Protein AF-A0A8S2FPG6-F1 (afdb_monomer_lite)

pLDDT: mean 74.56, std 12.19, range [48.88, 89.0]

Structure (mmCIF, N/CA/C/O backbone):
data_AF-A0A8S2FPG6-F1
#
_entry.id   AF-A0A8S2FPG6-F1
#
loop_
_atom_site.group_PDB
_atom_site.id
_atom_site.type_symbol
_atom_site.label_atom_id
_atom_site.label_alt_id
_atom_site.label_comp_id
_atom_site.label_asym_id
_atom_site.label_entity_id
_atom_site.label_seq_id
_atom_site.pdbx_PDB_ins_code
_atom_site.Cartn_x
_atom_site.Cartn_y
_atom_site.Cartn_z
_atom_site.occupancy
_atom_site.B_iso_or_equiv
_atom_site.auth_seq_id
_atom_site.auth_comp_id
_atom_site.auth_asym_id
_atom_site.auth_atom_id
_atom_site.pdbx_PDB_model_num
ATOM 1 N N . PRO A 1 1 ? 13.486 3.387 -15.744 1.00 66.50 1 PRO A N 1
ATOM 2 C CA . PRO A 1 1 ? 13.343 3.698 -14.295 1.00 66.50 1 PRO A CA 1
ATOM 3 C C . PRO A 1 1 ? 11.871 3.983 -13.951 1.00 66.50 1 PRO A C 1
ATOM 5 O O . PRO A 1 1 ? 11.134 4.399 -14.845 1.00 66.50 1 PRO A O 1
ATOM 8 N N . ILE A 1 2 ? 11.446 3.767 -12.696 1.00 65.06 2 ILE A N 1
ATOM 9 C CA . ILE A 1 2 ? 10.063 4.038 -12.256 1.00 65.06 2 ILE A CA 1
ATOM 10 C C . ILE A 1 2 ? 9.799 5.540 -12.341 1.00 65.06 2 ILE A C 1
ATOM 12 O O . ILE A 1 2 ? 10.452 6.337 -11.656 1.00 65.06 2 ILE A O 1
ATOM 16 N N . LYS A 1 3 ? 8.834 5.936 -13.166 1.00 70.44 3 LYS A N 1
ATOM 17 C CA . LYS A 1 3 ? 8.461 7.341 -13.342 1.00 70.44 3 LYS A CA 1
ATOM 18 C C . LYS A 1 3 ? 7.499 7.754 -12.244 1.00 70.44 3 LYS A C 1
ATOM 20 O O . LYS A 1 3 ? 7.853 8.603 -11.428 1.00 70.44 3 LYS A O 1
ATOM 25 N N . ASN A 1 4 ? 6.373 7.054 -12.143 1.00 73.19 4 ASN A N 1
ATOM 26 C CA . ASN A 1 4 ? 5.301 7.385 -11.215 1.00 73.19 4 ASN A CA 1
ATOM 27 C C . ASN A 1 4 ? 4.803 6.146 -10.467 1.00 73.19 4 ASN A C 1
ATOM 29 O O . ASN A 1 4 ? 4.842 5.041 -11.008 1.00 73.19 4 ASN A O 1
ATOM 33 N N . ILE A 1 5 ? 4.324 6.363 -9.244 1.00 75.19 5 ILE A N 1
ATOM 34 C CA . ILE A 1 5 ? 3.632 5.377 -8.414 1.00 75.19 5 ILE A CA 1
ATOM 35 C C . ILE A 1 5 ? 2.357 6.018 -7.869 1.00 75.19 5 ILE A C 1
ATOM 37 O O . ILE A 1 5 ? 2.358 7.200 -7.524 1.00 75.19 5 ILE A O 1
ATOM 41 N N . TYR A 1 6 ? 1.277 5.251 -7.826 1.00 78.88 6 TYR A N 1
ATOM 42 C CA . TYR A 1 6 ? -0.041 5.714 -7.420 1.00 78.88 6 TYR A CA 1
ATOM 43 C C . TYR A 1 6 ? -0.663 4.723 -6.455 1.00 78.88 6 TYR A C 1
ATOM 45 O O . TYR A 1 6 ? -0.644 3.519 -6.705 1.00 78.88 6 TYR A O 1
ATOM 53 N N . LEU A 1 7 ? -1.248 5.264 -5.390 1.00 76.50 7 LEU A N 1
ATOM 54 C CA . LEU A 1 7 ? -2.058 4.543 -4.422 1.00 76.50 7 LEU A CA 1
ATOM 55 C C . LEU A 1 7 ? -3.392 5.269 -4.293 1.00 76.50 7 LEU A C 1
ATOM 57 O O . LEU A 1 7 ? -3.431 6.428 -3.877 1.00 76.50 7 LEU A O 1
ATOM 61 N N . ALA A 1 8 ? -4.471 4.595 -4.672 1.00 70.75 8 ALA A N 1
ATOM 62 C CA . ALA A 1 8 ? -5.815 5.153 -4.665 1.00 70.75 8 ALA A CA 1
ATOM 63 C C . ALA A 1 8 ? -6.784 4.230 -3.921 1.00 70.75 8 ALA A C 1
ATOM 65 O O . ALA A 1 8 ? -6.674 3.006 -4.006 1.00 70.75 8 ALA A O 1
ATOM 66 N N . ASN A 1 9 ? -7.747 4.832 -3.220 1.00 68.81 9 ASN A N 1
ATOM 67 C CA . ASN A 1 9 ? -8.931 4.128 -2.739 1.00 68.81 9 ASN A CA 1
ATOM 68 C C . ASN A 1 9 ? -10.021 4.212 -3.808 1.00 68.81 9 ASN A C 1
ATOM 70 O O . ASN A 1 9 ? -10.307 5.291 -4.327 1.00 68.81 9 ASN A O 1
ATOM 74 N N . LEU A 1 10 ? -10.637 3.077 -4.108 1.00 57.78 10 LEU A N 1
ATOM 75 C CA . LEU A 1 10 ? -11.691 2.969 -5.105 1.00 57.78 10 LEU A CA 1
ATOM 76 C C . LEU A 1 10 ? -13.082 3.380 -4.663 1.00 57.78 10 LEU A C 1
ATOM 78 O O . LEU A 1 10 ? -13.948 3.603 -5.505 1.00 57.78 10 LEU A O 1
ATOM 82 N N . ASN A 1 11 ? -13.301 3.473 -3.358 1.00 60.53 11 ASN A N 1
ATOM 83 C CA . ASN A 1 11 ? -14.556 3.915 -2.782 1.00 60.53 11 ASN A CA 1
ATOM 84 C C . ASN A 1 11 ? -14.354 5.284 -2.117 1.00 60.53 11 ASN A C 1
ATOM 86 O O . ASN A 1 11 ? -14.365 5.369 -0.887 1.00 60.53 11 ASN A O 1
ATOM 90 N N . PRO A 1 12 ? -14.222 6.382 -2.889 1.00 52.53 12 PRO A N 1
ATOM 91 C CA . PRO A 1 12 ? -14.100 7.734 -2.335 1.00 52.53 12 PRO A CA 1
ATOM 92 C C . PRO A 1 12 ? -15.353 8.178 -1.561 1.00 52.53 12 PRO A C 1
ATOM 94 O O . PRO A 1 12 ? -15.307 9.137 -0.803 1.00 52.53 12 PRO A O 1
ATOM 97 N N . LEU A 1 13 ? -16.480 7.471 -1.716 1.00 50.91 13 LEU A N 1
ATOM 98 C CA . LEU A 1 13 ? -17.686 7.676 -0.905 1.00 50.91 13 LEU A CA 1
ATOM 99 C C . LEU A 1 13 ? -17.574 7.092 0.512 1.00 50.91 13 LEU A C 1
ATOM 101 O O . LEU A 1 13 ? -18.385 7.436 1.367 1.00 50.91 13 LEU A O 1
ATOM 105 N N . ARG A 1 14 ? -16.615 6.189 0.746 1.00 55.59 14 ARG A N 1
ATOM 106 C CA . ARG A 1 14 ? -16.415 5.481 2.023 1.00 55.59 14 ARG A CA 1
ATOM 107 C C . ARG A 1 14 ? -15.128 5.864 2.730 1.00 55.59 14 ARG A C 1
ATOM 109 O O . ARG A 1 14 ? -14.977 5.569 3.906 1.00 55.59 14 ARG A O 1
ATOM 116 N N . ALA A 1 15 ? -14.225 6.540 2.028 1.00 56.97 15 ALA A N 1
ATOM 117 C CA . ALA A 1 15 ? -13.041 7.091 2.644 1.00 56.97 15 ALA A CA 1
ATOM 118 C C . ALA A 1 15 ? -12.867 8.558 2.345 1.00 56.97 15 ALA A C 1
ATOM 120 O O . ALA A 1 15 ? -12.957 9.003 1.200 1.00 56.97 15 ALA A O 1
ATOM 121 N N . ARG A 1 16 ? -12.546 9.293 3.401 1.00 61.72 16 ARG A N 1
ATOM 122 C CA . ARG A 1 16 ? -12.310 10.724 3.339 1.00 61.72 16 ARG A CA 1
ATOM 123 C C . ARG A 1 16 ? -10.863 10.993 3.719 1.00 61.72 16 ARG A C 1
ATOM 125 O O . ARG A 1 16 ? -10.381 10.487 4.732 1.00 61.72 16 ARG A O 1
ATOM 132 N N . GLU A 1 17 ? -10.171 11.788 2.909 1.00 59.34 17 GLU A N 1
ATOM 133 C CA . GLU A 1 17 ? -8.918 12.396 3.355 1.00 59.34 17 GLU A CA 1
ATOM 134 C C . GLU A 1 17 ? -9.260 13.327 4.519 1.00 59.34 17 GLU A C 1
ATOM 136 O O . GLU A 1 17 ? -10.136 14.192 4.406 1.00 59.34 17 GLU A O 1
ATOM 141 N N . THR A 1 18 ? -8.649 13.097 5.678 1.00 54.34 18 THR A N 1
ATOM 142 C CA . THR A 1 18 ? -8.948 13.894 6.864 1.00 54.34 18 THR A CA 1
ATOM 143 C C . THR A 1 18 ? -8.194 15.210 6.788 1.00 54.34 18 THR A C 1
ATOM 145 O O . THR A 1 18 ? -6.991 15.250 6.542 1.00 54.34 18 THR A O 1
ATOM 148 N N . THR A 1 19 ? -8.884 16.315 7.068 1.00 58.28 19 THR A N 1
ATOM 149 C CA . THR A 1 19 ? -8.281 17.658 7.104 1.00 58.28 19 THR A CA 1
ATOM 150 C C . THR A 1 19 ? -7.130 17.749 8.112 1.00 58.28 19 THR A C 1
ATOM 152 O O . THR A 1 19 ? -6.216 18.549 7.941 1.00 58.28 19 THR A O 1
ATOM 155 N N . ASN A 1 20 ? -7.161 16.895 9.140 1.00 62.09 20 ASN A N 1
ATOM 156 C CA . ASN A 1 20 ? -6.155 16.819 10.198 1.00 62.09 20 ASN A CA 1
ATOM 157 C C . ASN A 1 20 ? -5.008 15.842 9.885 1.00 62.09 20 ASN A C 1
ATOM 159 O O . ASN A 1 20 ? -4.015 15.826 10.606 1.00 62.09 20 ASN A O 1
ATOM 163 N N . CYS A 1 21 ? -5.127 15.029 8.831 1.00 65.25 21 CYS A N 1
ATOM 164 C CA . CYS A 1 21 ? -4.066 14.148 8.368 1.00 65.25 21 CYS A CA 1
ATOM 165 C C . CYS A 1 21 ? -4.180 13.943 6.843 1.00 65.25 21 CYS A C 1
ATOM 167 O O . CYS A 1 21 ? -4.830 13.005 6.379 1.00 65.25 21 CYS A O 1
ATOM 169 N N 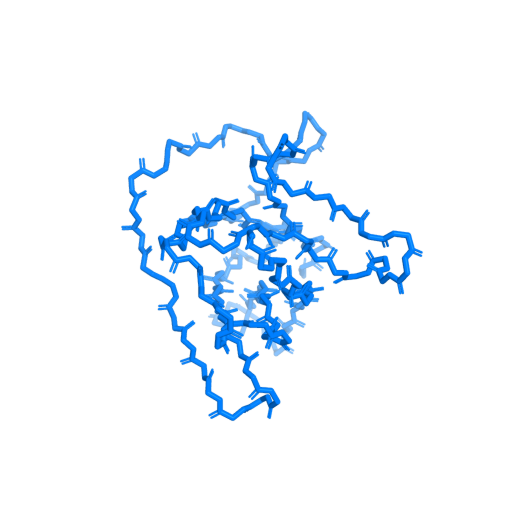. PRO A 1 22 ? -3.521 14.792 6.036 1.00 66.94 22 PRO A N 1
ATOM 170 C CA . PRO A 1 22 ? -3.629 14.751 4.572 1.00 66.94 22 PRO A CA 1
ATOM 171 C C . PRO A 1 22 ? -3.086 13.452 3.949 1.00 66.94 22 PRO A C 1
ATOM 173 O O . PRO A 1 22 ? -3.439 13.095 2.829 1.00 66.94 22 PRO A O 1
ATOM 176 N N . ASN A 1 23 ? -2.264 12.707 4.692 1.00 77.88 23 ASN A N 1
ATOM 177 C CA . ASN A 1 23 ? -1.770 11.389 4.295 1.00 77.88 23 ASN A CA 1
ATOM 178 C C . ASN A 1 23 ? -2.537 10.239 4.963 1.00 77.88 23 ASN A C 1
ATOM 180 O O . ASN A 1 23 ? -2.080 9.099 4.910 1.00 77.88 23 ASN A O 1
ATOM 184 N N . CYS A 1 24 ? -3.682 10.518 5.585 1.00 82.75 24 CYS A N 1
ATOM 185 C CA . CYS A 1 24 ? -4.536 9.499 6.169 1.00 82.75 24 CYS A CA 1
ATOM 186 C C . CYS A 1 24 ? -5.728 9.175 5.273 1.00 82.75 24 CYS A C 1
ATOM 188 O O . CYS A 1 24 ? -6.225 9.995 4.500 1.00 82.75 24 CYS A O 1
ATOM 190 N N . LEU A 1 25 ? -6.204 7.952 5.435 1.00 84.25 25 LEU A N 1
ATOM 191 C CA . LEU A 1 25 ? -7.436 7.449 4.874 1.00 84.25 25 LEU A CA 1
ATOM 192 C C . LEU A 1 25 ? -8.382 7.163 6.041 1.00 84.25 25 LEU A C 1
ATOM 194 O O . LEU A 1 25 ? -8.151 6.205 6.780 1.00 84.25 25 LEU A O 1
ATOM 198 N N . SER A 1 26 ? -9.401 8.007 6.235 1.00 85.00 26 SER A N 1
ATOM 199 C CA . SER A 1 26 ? -10.446 7.706 7.218 1.00 85.00 26 SER A CA 1
ATOM 200 C C . SER A 1 26 ? -11.363 6.614 6.685 1.00 85.00 26 SER A C 1
ATOM 202 O O . SER A 1 26 ? -11.763 6.667 5.523 1.00 85.00 26 SER A O 1
ATOM 204 N N . MET A 1 27 ? -11.652 5.631 7.528 1.00 85.56 27 MET A N 1
ATOM 205 C CA . MET A 1 27 ? -12.501 4.474 7.277 1.00 85.56 27 MET A CA 1
ATOM 206 C C . MET A 1 27 ? -13.391 4.247 8.495 1.00 85.56 27 MET A C 1
ATOM 208 O O . MET A 1 27 ? -12.989 4.542 9.617 1.00 85.56 27 MET A O 1
ATOM 212 N N . ILE A 1 28 ? -14.569 3.665 8.296 1.00 86.44 28 ILE A N 1
ATOM 213 C CA . ILE A 1 28 ? -15.466 3.321 9.402 1.00 86.44 28 ILE A CA 1
ATOM 214 C C . ILE A 1 28 ? -15.228 1.867 9.836 1.00 86.44 28 ILE A C 1
ATOM 216 O O . ILE A 1 28 ? -14.995 0.992 8.999 1.00 86.44 28 ILE A O 1
ATOM 220 N N . ASP A 1 29 ? -15.313 1.599 11.141 1.00 88.25 29 ASP A N 1
ATOM 221 C CA . ASP A 1 29 ? -15.233 0.244 11.696 1.00 88.25 29 ASP A CA 1
ATOM 222 C C . ASP A 1 29 ? -16.217 -0.730 11.008 1.00 88.25 29 ASP A C 1
ATOM 224 O O . ASP A 1 29 ? -17.401 -0.437 10.789 1.00 88.25 29 ASP A O 1
ATOM 228 N N . GLY A 1 30 ? -15.695 -1.898 10.632 1.00 85.25 30 GLY A N 1
ATOM 229 C CA . GLY A 1 30 ? -16.380 -2.962 9.907 1.00 85.25 30 GLY A CA 1
ATOM 230 C C . GLY A 1 30 ? -16.456 -2.770 8.390 1.00 85.25 30 GLY A C 1
ATOM 231 O O . GLY A 1 30 ? -16.880 -3.694 7.686 1.00 85.25 30 GLY A O 1
ATOM 232 N N . GLU A 1 31 ? -16.053 -1.616 7.848 1.00 85.06 31 GLU A N 1
ATOM 233 C CA . GLU A 1 31 ? -16.071 -1.392 6.402 1.00 85.06 31 GLU A CA 1
ATOM 234 C C . GLU A 1 31 ? -14.957 -2.140 5.667 1.00 85.06 31 GLU A C 1
ATOM 236 O O . GLU A 1 31 ? -13.980 -2.617 6.240 1.00 85.06 31 GLU A O 1
ATOM 241 N N . SER A 1 32 ? -15.136 -2.276 4.352 1.00 82.94 32 SER A N 1
ATOM 242 C CA . SER A 1 32 ? -14.112 -2.828 3.466 1.00 82.94 32 SER A CA 1
ATOM 243 C C . SER A 1 32 ? -13.446 -1.717 2.667 1.00 82.94 32 SER A C 1
ATOM 245 O O . SER A 1 32 ? -14.122 -0.806 2.182 1.00 82.94 32 SER A O 1
ATOM 247 N N . LEU A 1 33 ? -12.136 -1.835 2.496 1.00 81.38 33 LEU A N 1
ATOM 248 C CA . LEU A 1 33 ? -11.302 -0.899 1.759 1.00 81.38 33 LEU A CA 1
ATOM 249 C C . LEU A 1 33 ? -10.816 -1.543 0.459 1.00 81.38 33 LEU A C 1
ATOM 251 O O . LEU A 1 33 ? -10.087 -2.529 0.496 1.00 81.38 33 LEU A O 1
ATOM 255 N N . ASP A 1 34 ? -11.195 -0.961 -0.676 1.00 80.12 34 ASP A N 1
ATOM 256 C CA . ASP A 1 34 ? -10.715 -1.371 -1.994 1.00 80.12 34 ASP A CA 1
ATOM 257 C C . ASP A 1 34 ? -9.559 -0.442 -2.423 1.00 80.12 34 ASP A C 1
ATOM 259 O O . ASP A 1 34 ? -9.704 0.783 -2.453 1.00 80.12 34 ASP A O 1
ATOM 263 N N . VAL A 1 35 ? -8.400 -1.015 -2.744 1.00 80.12 35 VAL A N 1
ATOM 264 C CA . VAL A 1 35 ? -7.133 -0.312 -2.984 1.00 80.12 35 VAL A CA 1
ATOM 265 C C . VAL A 1 35 ? -6.594 -0.643 -4.369 1.00 80.12 35 VAL A C 1
ATOM 267 O O . VAL A 1 35 ? -6.501 -1.817 -4.732 1.00 80.12 35 VAL A O 1
ATOM 270 N N . TYR A 1 36 ? -6.138 0.379 -5.096 1.00 82.19 36 TYR A N 1
ATOM 271 C CA . TYR A 1 36 ? -5.270 0.209 -6.259 1.00 82.19 36 TYR A CA 1
ATOM 272 C C . TYR A 1 36 ? -3.871 0.730 -6.002 1.00 82.19 36 TYR A C 1
ATOM 274 O O . TYR A 1 36 ? -3.691 1.861 -5.550 1.00 82.19 36 TYR A O 1
ATOM 282 N N . CYS A 1 37 ? -2.896 -0.079 -6.399 1.00 84.75 37 CYS A N 1
ATOM 283 C CA . CYS A 1 37 ? -1.509 0.317 -6.541 1.00 84.75 37 CYS A CA 1
ATOM 284 C C . CYS A 1 37 ? -1.115 0.174 -8.008 1.00 84.75 37 CYS A C 1
ATOM 286 O O . CYS A 1 37 ? -1.358 -0.862 -8.627 1.00 84.75 37 CYS A O 1
ATOM 288 N N . GLY A 1 38 ? -0.519 1.214 -8.579 1.00 86.44 38 GLY A N 1
ATOM 289 C CA . GLY A 1 38 ? -0.037 1.175 -9.952 1.00 86.44 38 GLY A CA 1
ATOM 290 C C . GLY A 1 38 ? 1.252 1.950 -10.112 1.00 86.44 38 GLY A C 1
ATOM 291 O O . GLY A 1 38 ? 1.425 3.012 -9.517 1.00 86.44 38 GLY A O 1
ATOM 292 N N . ALA A 1 39 ? 2.145 1.442 -10.953 1.00 85.69 39 ALA A N 1
ATOM 293 C CA . ALA A 1 39 ? 3.371 2.133 -11.305 1.00 85.69 39 ALA A CA 1
ATOM 294 C C . ALA A 1 39 ? 3.597 2.133 -12.814 1.00 85.69 39 ALA A C 1
ATOM 296 O O . ALA A 1 39 ? 3.227 1.199 -13.528 1.00 85.69 39 ALA A O 1
ATOM 297 N N . ASP A 1 40 ? 4.223 3.207 -13.285 1.00 84.75 40 ASP A N 1
ATOM 298 C CA . ASP A 1 40 ? 4.738 3.306 -14.644 1.00 84.75 40 ASP A CA 1
ATOM 299 C C . ASP A 1 40 ? 6.266 3.241 -14.625 1.00 84.75 40 ASP A C 1
ATOM 301 O O . ASP A 1 40 ? 6.945 3.937 -13.860 1.00 84.75 40 ASP A O 1
ATOM 305 N N . GLY A 1 41 ? 6.810 2.388 -15.480 1.00 79.44 41 GLY A N 1
ATOM 306 C CA . GLY A 1 41 ? 8.228 2.088 -15.534 1.00 79.44 41 GLY A CA 1
ATOM 307 C C . GLY A 1 41 ? 8.567 1.063 -16.606 1.00 79.44 41 GLY A C 1
ATOM 308 O O . GLY A 1 41 ? 7.733 0.245 -17.002 1.00 79.44 41 GLY A O 1
ATOM 309 N N . TYR A 1 42 ? 9.820 1.140 -17.053 1.00 79.31 42 TYR A N 1
ATOM 310 C CA . TYR A 1 42 ? 10.485 0.124 -17.860 1.00 79.31 42 TYR A CA 1
ATOM 311 C C . TYR A 1 42 ? 11.831 -0.240 -17.198 1.00 79.31 42 TYR A C 1
ATOM 313 O O . TYR A 1 42 ? 12.566 0.697 -16.833 1.00 79.31 42 TYR A O 1
ATOM 321 N N . PRO A 1 43 ? 12.162 -1.539 -17.044 1.00 82.81 43 PRO A N 1
ATOM 322 C CA . PRO A 1 43 ? 11.304 -2.711 -17.308 1.00 82.81 43 PRO A CA 1
ATOM 323 C C . PRO A 1 43 ? 10.006 -2.692 -16.478 1.00 82.81 43 PRO A C 1
ATOM 325 O O . PRO A 1 43 ? 9.850 -1.821 -15.625 1.00 82.81 43 PRO A O 1
ATOM 328 N N . LYS A 1 44 ? 9.041 -3.583 -16.748 1.00 83.75 44 LYS A N 1
ATOM 329 C CA . LYS A 1 44 ? 7.772 -3.598 -15.995 1.00 83.75 44 LYS A CA 1
ATOM 330 C C . LYS A 1 44 ? 8.063 -3.806 -14.493 1.00 83.75 44 LYS A C 1
ATOM 332 O O . LYS A 1 44 ? 8.682 -4.819 -14.171 1.00 83.75 44 LYS A O 1
ATOM 337 N N . PRO A 1 45 ? 7.634 -2.900 -13.593 1.00 85.12 45 PRO A N 1
ATOM 338 C CA . PRO A 1 45 ? 7.881 -3.048 -12.163 1.00 85.12 45 PRO A CA 1
ATOM 339 C C . PRO A 1 45 ? 7.008 -4.133 -11.540 1.00 85.12 45 PRO A C 1
ATOM 341 O O . PRO A 1 45 ? 5.856 -4.335 -11.937 1.00 85.12 45 PRO A O 1
ATOM 344 N N . GLU A 1 4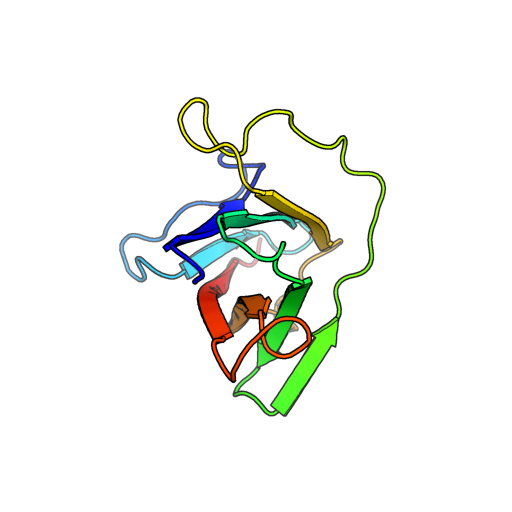6 ? 7.551 -4.803 -10.534 1.00 86.69 46 GLU A N 1
ATOM 345 C CA . GLU A 1 46 ? 6.767 -5.639 -9.633 1.00 86.69 46 GLU A CA 1
ATOM 346 C C . GLU A 1 46 ? 6.074 -4.758 -8.602 1.00 86.69 46 GLU A C 1
ATOM 348 O O . GLU A 1 46 ? 6.632 -3.749 -8.171 1.00 86.69 46 GLU A O 1
ATOM 353 N N . ILE A 1 47 ? 4.840 -5.113 -8.260 1.00 85.69 47 ILE A N 1
ATOM 354 C CA . ILE A 1 47 ? 4.001 -4.343 -7.353 1.00 85.69 47 ILE A CA 1
ATOM 355 C C . ILE A 1 47 ? 3.706 -5.192 -6.128 1.00 85.69 47 ILE A C 1
ATOM 357 O O . ILE A 1 47 ? 3.192 -6.299 -6.259 1.00 85.69 47 ILE A O 1
ATOM 361 N N . ASP A 1 48 ? 3.970 -4.622 -4.960 1.00 84.75 48 ASP A N 1
ATOM 362 C CA . ASP A 1 48 ? 3.621 -5.184 -3.667 1.00 84.75 48 ASP A CA 1
ATOM 363 C C . ASP A 1 48 ? 2.744 -4.191 -2.902 1.00 84.75 48 ASP A C 1
ATOM 365 O O . ASP A 1 48 ? 3.065 -3.006 -2.799 1.00 84.75 48 ASP A O 1
ATOM 369 N N . VAL A 1 49 ? 1.653 -4.677 -2.310 1.00 84.12 49 VAL A N 1
ATOM 370 C CA . VAL A 1 49 ? 0.816 -3.877 -1.406 1.00 84.12 49 VAL A CA 1
ATOM 371 C C . VAL A 1 49 ? 0.704 -4.576 -0.067 1.00 84.12 49 VAL A C 1
ATOM 373 O O . VAL A 1 49 ? 0.465 -5.783 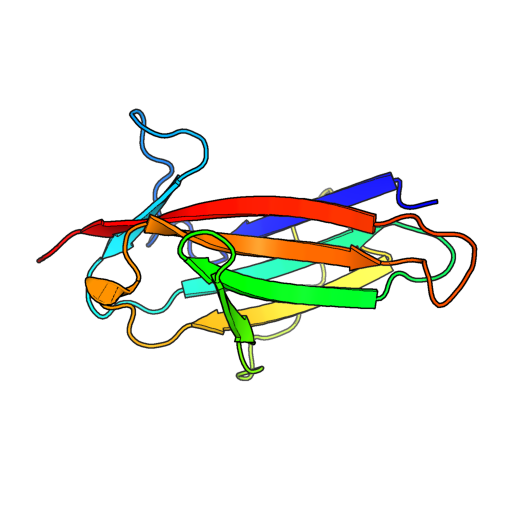0.015 1.00 84.12 49 VAL A O 1
ATOM 376 N N . TYR A 1 50 ? 0.889 -3.813 1.001 1.00 85.38 50 TYR A N 1
ATOM 377 C CA . TYR A 1 50 ? 0.849 -4.346 2.351 1.00 85.38 50 TYR A CA 1
ATOM 378 C C . TYR A 1 50 ? 0.369 -3.312 3.364 1.00 85.38 50 TYR A C 1
ATOM 380 O O . TYR A 1 50 ? 0.466 -2.104 3.143 1.00 85.38 50 TYR A O 1
ATOM 388 N N . LEU A 1 51 ? -0.140 -3.817 4.488 1.00 85.81 51 LEU A N 1
ATOM 389 C CA . LEU A 1 51 ? -0.363 -3.029 5.694 1.00 85.81 51 LEU A CA 1
ATOM 390 C C . LEU A 1 51 ? 0.774 -3.261 6.680 1.00 85.81 51 LEU A C 1
ATOM 392 O O . LEU A 1 51 ? 1.103 -4.411 6.966 1.00 85.81 51 LEU A O 1
ATOM 396 N N . ASP A 1 52 ? 1.316 -2.197 7.259 1.00 87.12 52 ASP A N 1
ATOM 397 C CA . ASP A 1 52 ? 2.308 -2.287 8.322 1.00 87.12 52 ASP A CA 1
ATOM 398 C C . ASP A 1 52 ? 1.966 -1.405 9.525 1.00 87.12 52 ASP A C 1
ATOM 400 O O . ASP A 1 52 ? 1.434 -0.309 9.400 1.00 87.12 52 ASP A O 1
ATOM 404 N N . LYS A 1 53 ? 2.247 -1.892 10.735 1.00 79.81 53 LYS A N 1
ATOM 405 C CA . LYS A 1 53 ? 2.177 -1.092 11.966 1.00 79.81 53 LYS A CA 1
ATOM 406 C C . LYS A 1 53 ? 3.603 -0.900 12.456 1.00 79.81 53 LYS A C 1
ATOM 408 O O . LYS A 1 53 ? 4.258 -1.895 12.756 1.00 79.81 53 LYS A O 1
ATOM 413 N N . ASN A 1 54 ? 4.091 0.341 12.493 1.00 68.69 54 ASN A N 1
ATOM 414 C CA . ASN A 1 54 ? 5.451 0.682 12.937 1.00 68.69 54 ASN A CA 1
ATOM 415 C C . ASN A 1 54 ? 6.546 -0.217 12.318 1.00 68.69 54 ASN A C 1
ATOM 417 O O . ASN A 1 54 ? 7.427 -0.701 13.032 1.00 68.69 54 ASN A O 1
ATOM 421 N N . SER A 1 55 ? 6.452 -0.512 11.016 1.00 61.19 55 SER A N 1
ATOM 422 C CA . SER A 1 55 ? 7.433 -1.320 10.272 1.00 61.19 55 SER A CA 1
ATOM 423 C C . SER A 1 55 ? 7.670 -2.752 10.790 1.00 61.19 55 SER A C 1
ATOM 425 O O . SER A 1 55 ? 8.628 -3.394 10.365 1.00 61.19 55 SER A O 1
ATOM 427 N N . THR A 1 56 ? 6.843 -3.270 11.708 1.00 56.25 56 THR A N 1
ATOM 428 C CA . THR A 1 56 ? 7.104 -4.549 12.405 1.00 56.25 56 THR A CA 1
ATOM 429 C C . THR A 1 56 ? 6.176 -5.687 11.981 1.00 56.25 56 THR A C 1
ATOM 431 O O . THR A 1 56 ? 6.576 -6.847 12.046 1.00 56.25 56 THR A O 1
ATOM 434 N N . SER A 1 57 ? 4.977 -5.379 11.478 1.00 66.19 57 SER A N 1
ATOM 435 C CA . SER A 1 57 ? 3.978 -6.390 11.101 1.00 66.19 57 SER A CA 1
ATOM 436 C C . SER A 1 57 ? 3.467 -6.162 9.683 1.00 66.19 57 SER A C 1
ATOM 438 O O . SER A 1 57 ? 2.475 -5.462 9.504 1.00 66.19 57 SER A O 1
ATOM 440 N N . ARG A 1 58 ? 4.137 -6.747 8.679 1.00 71.75 58 ARG A N 1
ATOM 441 C CA . ARG A 1 58 ? 3.706 -6.701 7.271 1.00 71.75 58 ARG A CA 1
ATOM 442 C C . ARG A 1 58 ? 2.574 -7.706 7.040 1.00 71.75 58 ARG A C 1
AT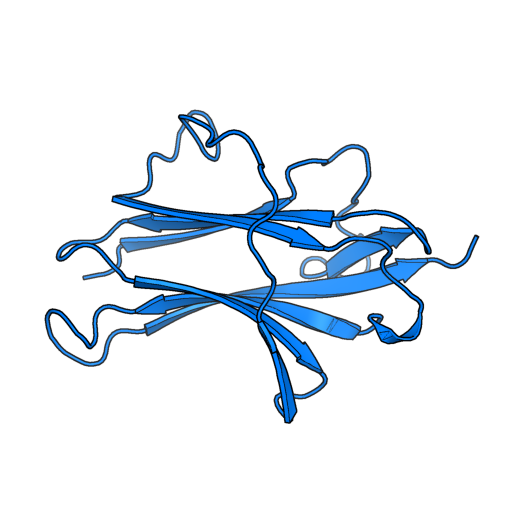OM 444 O O . ARG A 1 58 ? 2.816 -8.908 6.991 1.00 71.75 58 ARG A O 1
ATOM 451 N N . LEU A 1 59 ? 1.348 -7.216 6.878 1.00 70.56 59 LEU A N 1
ATOM 452 C CA . LEU A 1 59 ? 0.216 -8.006 6.401 1.00 70.56 59 LEU A CA 1
ATOM 453 C C . LEU A 1 59 ? 0.126 -7.865 4.878 1.00 70.56 59 LEU A C 1
ATOM 455 O O . LEU A 1 59 ? -0.148 -6.778 4.368 1.00 70.56 59 LEU A O 1
ATOM 459 N N . VAL A 1 60 ? 0.367 -8.962 4.160 1.00 66.31 60 VAL A N 1
ATOM 460 C CA . VAL A 1 60 ? 0.137 -9.029 2.712 1.00 66.31 60 VAL A CA 1
ATOM 461 C C . VAL A 1 60 ? -1.362 -9.151 2.487 1.00 66.31 60 VAL A C 1
ATOM 463 O O . VAL A 1 60 ? -2.001 -10.078 2.984 1.00 66.31 60 VAL A O 1
ATOM 466 N N . LEU A 1 61 ? -1.923 -8.188 1.768 1.00 69.00 61 LEU A N 1
ATOM 467 C CA . LEU A 1 61 ? -3.338 -8.188 1.426 1.00 69.00 61 LEU A CA 1
ATOM 468 C C . LEU A 1 61 ? -3.560 -9.231 0.325 1.00 69.00 61 LEU A C 1
ATOM 470 O O . LEU A 1 61 ? -2.754 -9.337 -0.595 1.00 69.00 61 LEU A O 1
ATOM 474 N N . SER A 1 62 ? -4.607 -10.048 0.421 1.00 53.12 62 SER A N 1
ATOM 475 C CA . SER A 1 62 ? -4.919 -11.059 -0.593 1.00 53.12 62 SER A CA 1
ATOM 476 C C . SER A 1 62 ? -5.892 -10.519 -1.648 1.00 53.12 62 SER A C 1
ATOM 478 O O . SER A 1 62 ? -6.709 -9.632 -1.401 1.00 53.12 62 SER A O 1
ATOM 480 N N . ILE A 1 63 ? -5.758 -11.047 -2.867 1.00 54.72 63 ILE A N 1
ATOM 481 C CA . ILE A 1 63 ? -6.522 -10.669 -4.059 1.00 54.72 63 ILE A CA 1
ATOM 482 C C . ILE A 1 63 ? -7.950 -11.213 -3.926 1.00 54.72 63 ILE A C 1
ATOM 484 O O . ILE A 1 63 ? -8.156 -12.424 -3.995 1.00 54.72 63 ILE A O 1
ATOM 488 N N . ALA A 1 64 ? -8.945 -10.336 -3.806 1.00 48.88 64 ALA A N 1
ATOM 489 C CA . ALA A 1 64 ? -10.350 -10.715 -3.929 1.00 48.88 64 ALA A CA 1
ATOM 490 C C . ALA A 1 64 ? -10.996 -9.961 -5.092 1.00 48.88 64 ALA A C 1
ATOM 492 O O . ALA A 1 64 ? -11.502 -8.863 -4.910 1.00 48.88 64 ALA A O 1
ATOM 493 N N . GLY A 1 65 ? -10.965 -10.558 -6.290 1.00 50.31 65 GLY A N 1
ATOM 494 C CA . GLY A 1 65 ? -11.981 -10.377 -7.341 1.00 50.31 65 GLY A CA 1
ATOM 495 C C . GLY A 1 65 ? -12.323 -8.957 -7.810 1.00 50.31 65 GLY A C 1
ATOM 496 O O . GLY A 1 65 ? -13.332 -8.794 -8.496 1.00 50.31 65 GLY A O 1
ATOM 497 N N . VAL A 1 66 ? -11.537 -7.933 -7.468 1.00 55.81 66 VAL A N 1
ATOM 498 C CA . VAL A 1 66 ? -11.820 -6.555 -7.874 1.00 55.81 66 VAL A CA 1
ATOM 499 C C . VAL A 1 66 ? -11.604 -6.461 -9.379 1.00 55.81 66 VAL A C 1
ATOM 501 O O . VAL A 1 66 ? -10.524 -6.772 -9.891 1.00 55.81 66 VAL A O 1
ATOM 504 N N . LYS A 1 67 ? -12.654 -6.070 -10.109 1.00 55.91 67 LYS A N 1
ATOM 505 C CA . LYS A 1 67 ? -12.594 -5.898 -11.561 1.00 55.91 67 LYS A CA 1
ATOM 506 C C . LYS A 1 67 ? -11.463 -4.921 -11.872 1.00 55.91 67 LYS A C 1
ATOM 508 O O . LYS A 1 67 ? -11.434 -3.814 -11.348 1.00 55.91 67 LYS A O 1
ATOM 513 N N . LYS A 1 68 ? -10.500 -5.368 -12.672 1.00 58.41 68 LYS A N 1
ATOM 514 C CA . LYS A 1 68 ? -9.326 -4.580 -13.054 1.00 58.41 68 LYS A CA 1
ATOM 515 C C . LYS A 1 68 ? -9.819 -3.338 -13.809 1.00 58.41 68 LYS A C 1
ATOM 517 O O . LYS A 1 68 ? -10.591 -3.513 -14.751 1.00 58.41 68 LYS A O 1
ATOM 522 N N . PRO A 1 69 ? -9.457 -2.120 -13.394 1.00 57.47 69 PRO A N 1
ATOM 523 C CA . PRO A 1 69 ? -9.911 -0.916 -14.053 1.00 57.47 69 PRO A CA 1
ATOM 524 C C . PRO A 1 69 ? -8.963 -0.664 -15.232 1.00 57.47 69 PRO A C 1
ATOM 526 O O . PRO A 1 69 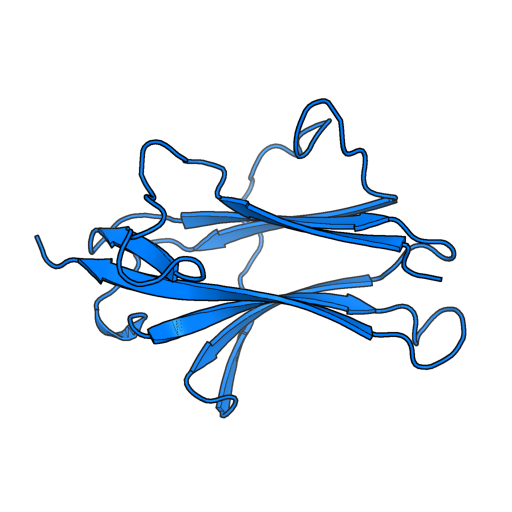? -7.755 -0.897 -15.138 1.00 57.47 69 PRO A O 1
ATOM 529 N N . ASP A 1 70 ? -9.481 -0.175 -16.353 1.00 56.31 70 ASP A N 1
ATOM 530 C CA . ASP A 1 70 ? -8.618 0.175 -17.489 1.00 56.31 70 ASP A CA 1
ATOM 531 C C . ASP A 1 70 ? -7.788 1.450 -17.208 1.00 56.31 70 ASP A C 1
ATOM 533 O O . ASP A 1 70 ? -6.793 1.722 -17.887 1.00 56.31 70 ASP A O 1
ATOM 537 N N . THR A 1 71 ? -8.171 2.221 -16.182 1.00 56.12 71 THR A N 1
ATOM 538 C CA . THR A 1 71 ? -7.536 3.465 -15.724 1.00 56.12 71 THR A CA 1
ATOM 539 C C . THR A 1 71 ? -7.621 3.588 -14.192 1.00 56.12 71 THR A C 1
ATOM 541 O O . THR A 1 71 ? -8.649 3.277 -13.600 1.00 56.12 71 THR A O 1
ATOM 544 N N . ILE A 1 72 ? -6.550 4.041 -13.518 1.00 57.69 72 ILE A N 1
ATOM 545 C CA . ILE A 1 72 ? -6.596 4.349 -12.061 1.00 57.69 72 ILE A CA 1
ATOM 546 C C . ILE A 1 72 ? -7.210 5.737 -11.822 1.00 57.69 72 ILE A C 1
ATOM 548 O O . ILE A 1 72 ? -7.842 5.975 -10.804 1.00 57.69 72 ILE A O 1
ATOM 552 N N . ASN A 1 73 ? -7.031 6.623 -12.796 1.00 56.03 73 ASN A N 1
ATOM 553 C CA . ASN A 1 73 ? -7.747 7.866 -13.068 1.00 56.03 73 ASN A CA 1
ATOM 554 C C . ASN A 1 73 ? -7.640 8.044 -14.593 1.00 56.03 73 ASN A C 1
ATOM 556 O O . ASN A 1 73 ? -6.661 7.552 -15.161 1.00 56.03 73 ASN A O 1
ATOM 560 N N . ASP A 1 74 ? -8.555 8.740 -15.275 1.00 58.31 74 ASP A N 1
ATOM 561 C CA . ASP A 1 74 ? -8.572 8.862 -16.756 1.00 58.31 74 ASP A CA 1
ATOM 562 C C . ASP A 1 74 ? -7.236 9.314 -17.399 1.00 58.31 74 ASP A C 1
ATOM 564 O O . ASP A 1 74 ? -7.019 9.157 -18.600 1.00 58.31 74 ASP A O 1
ATOM 568 N N . LEU A 1 75 ? -6.312 9.835 -16.587 1.00 59.47 75 LEU A N 1
ATOM 569 C CA . LEU A 1 75 ? -4.994 10.341 -16.961 1.00 59.47 75 LEU A CA 1
ATOM 570 C C . LEU A 1 75 ? -3.818 9.392 -16.651 1.00 59.47 75 LEU A C 1
ATOM 572 O O . LEU A 1 75 ? -2.715 9.638 -17.136 1.00 59.47 75 LEU A O 1
ATOM 576 N N . PHE A 1 76 ? -4.007 8.324 -15.863 1.00 69.44 76 PHE A N 1
ATOM 577 C CA . PHE A 1 76 ? -2.925 7.409 -15.482 1.00 69.44 76 PHE A CA 1
ATOM 578 C C . PHE A 1 76 ? -3.181 5.963 -15.927 1.00 69.44 76 PHE A C 1
ATOM 580 O O . PHE A 1 76 ? -4.067 5.276 -15.413 1.00 69.44 76 PHE A O 1
ATOM 587 N N . LYS A 1 77 ? -2.336 5.505 -16.862 1.00 69.88 77 LYS A N 1
ATOM 588 C CA . LYS A 1 77 ? -2.275 4.132 -17.379 1.00 69.88 77 LYS A CA 1
ATOM 589 C C . LYS A 1 77 ? -0.972 3.468 -16.907 1.00 69.88 77 LYS A C 1
ATOM 591 O O . LYS A 1 77 ? 0.056 3.655 -17.557 1.00 69.88 77 LYS A O 1
ATOM 596 N N . PRO A 1 78 ? -0.975 2.756 -15.769 1.00 75.06 78 PRO A N 1
ATOM 597 C CA . PRO A 1 78 ? 0.228 2.104 -15.257 1.00 75.06 78 PRO A CA 1
ATOM 598 C C . PRO A 1 78 ? 0.719 0.982 -16.182 1.00 75.06 78 PRO A C 1
ATOM 600 O O . PRO A 1 78 ? -0.085 0.265 -16.777 1.00 75.06 78 PRO A O 1
ATOM 603 N N . SER A 1 79 ? 2.038 0.766 -16.238 1.00 78.12 79 SER A N 1
ATOM 604 C CA . SER A 1 79 ? 2.621 -0.414 -16.895 1.00 78.12 79 SER A CA 1
ATOM 605 C C . SER A 1 79 ? 2.505 -1.680 -16.030 1.00 78.12 79 SER A C 1
ATOM 607 O O . SER A 1 79 ? 2.525 -2.798 -16.554 1.00 78.12 79 SER A O 1
ATOM 609 N N . SER A 1 80 ? 2.336 -1.519 -14.712 1.00 81.00 80 SER A N 1
ATOM 610 C CA . SER A 1 80 ? 2.052 -2.587 -13.747 1.00 81.00 80 SER A CA 1
ATOM 611 C C . SER A 1 80 ? 1.060 -2.123 -12.685 1.00 81.00 80 SER A C 1
ATOM 613 O O . SER A 1 80 ? 1.163 -0.995 -12.203 1.00 81.00 80 SER A O 1
ATOM 615 N N . TYR A 1 81 ? 0.108 -2.975 -12.314 1.00 79.38 81 TYR A N 1
ATOM 616 C CA . TYR A 1 81 ? -0.920 -2.647 -11.331 1.00 79.38 81 TYR A CA 1
ATOM 617 C C . TYR A 1 81 ? -1.328 -3.876 -10.526 1.00 79.38 81 TYR A C 1
ATOM 619 O O . TYR A 1 81 ? -1.309 -4.989 -11.051 1.00 79.38 81 TYR A O 1
ATOM 627 N N . GLU A 1 82 ? -1.781 -3.634 -9.301 1.00 79.12 82 GLU A N 1
ATOM 628 C CA . GLU A 1 82 ? -2.426 -4.624 -8.445 1.00 79.12 82 GLU A CA 1
ATOM 629 C C . GLU A 1 82 ? -3.617 -4.010 -7.702 1.00 79.12 82 GLU A C 1
ATOM 631 O O . GLU A 1 82 ? -3.661 -2.807 -7.417 1.00 79.12 82 GLU A O 1
ATOM 636 N N . ALA A 1 83 ? -4.601 -4.861 -7.417 1.00 77.00 83 ALA A N 1
ATOM 637 C CA . ALA A 1 83 ? -5.874 -4.500 -6.80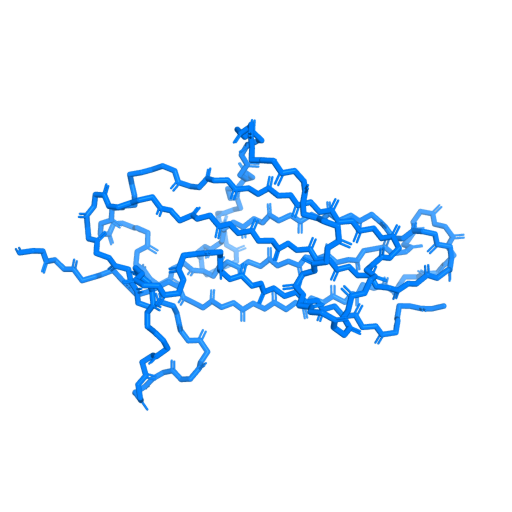8 1.00 77.00 83 ALA A CA 1
ATOM 638 C C . ALA A 1 83 ? -6.114 -5.348 -5.564 1.00 77.00 83 ALA A C 1
ATOM 640 O O . ALA A 1 83 ? -6.078 -6.578 -5.643 1.00 77.00 83 ALA A O 1
ATOM 641 N N . TYR A 1 84 ? -6.424 -4.705 -4.443 1.00 78.25 84 TYR A N 1
ATOM 642 C CA . TYR A 1 84 ? -6.640 -5.395 -3.176 1.00 78.25 84 TYR A CA 1
ATOM 643 C C . TYR A 1 84 ? -7.922 -4.941 -2.509 1.00 78.25 84 TYR A C 1
ATOM 645 O O . TYR A 1 84 ? -8.327 -3.788 -2.630 1.00 78.25 84 TYR A O 1
ATOM 653 N N . ARG A 1 85 ? -8.534 -5.857 -1.764 1.00 79.94 85 ARG A N 1
ATOM 654 C CA . ARG A 1 85 ? -9.665 -5.566 -0.895 1.00 79.94 85 ARG A CA 1
ATOM 655 C C . ARG A 1 85 ? -9.318 -6.006 0.514 1.00 79.94 85 ARG A C 1
ATOM 657 O O . ARG A 1 85 ? -8.992 -7.165 0.742 1.00 79.94 85 ARG A O 1
ATOM 664 N N . ILE A 1 86 ? -9.402 -5.074 1.449 1.00 80.12 86 ILE A N 1
ATOM 665 C CA . ILE A 1 86 ? -9.265 -5.328 2.879 1.00 80.12 86 ILE A CA 1
ATOM 666 C C . ILE A 1 86 ? -10.678 -5.431 3.424 1.00 80.12 86 ILE A C 1
ATOM 668 O O . ILE A 1 86 ? -11.407 -4.441 3.437 1.00 80.12 86 ILE A O 1
ATOM 672 N N . GLU A 1 87 ? -11.100 -6.632 3.798 1.00 81.19 87 GLU A N 1
ATOM 673 C CA . GLU A 1 87 ? -12.432 -6.837 4.358 1.00 81.19 87 GLU A CA 1
ATOM 674 C C . GLU A 1 87 ? -12.437 -6.573 5.860 1.00 81.19 87 GLU A C 1
ATOM 676 O O . GLU A 1 87 ? -11.513 -6.978 6.559 1.00 81.19 87 GLU A O 1
ATOM 681 N N . ARG A 1 88 ? -13.525 -5.959 6.345 1.00 82.62 88 ARG A N 1
ATOM 682 C CA . ARG A 1 88 ? -13.820 -5.775 7.774 1.00 82.62 88 ARG A CA 1
ATOM 683 C C . ARG A 1 88 ? -12.661 -5.134 8.546 1.00 82.62 88 ARG A C 1
ATOM 685 O O . ARG A 1 88 ? -12.095 -5.755 9.441 1.00 82.62 88 ARG A O 1
ATOM 692 N N . LEU A 1 89 ? -12.330 -3.891 8.204 1.00 84.75 89 LEU A N 1
ATOM 693 C CA . LEU A 1 89 ? -11.375 -3.093 8.971 1.00 84.75 89 LEU A CA 1
ATOM 694 C C . LEU A 1 89 ? -11.833 -2.958 10.421 1.00 84.75 89 LEU A C 1
ATOM 696 O O . LEU A 1 89 ? -13.008 -2.709 10.674 1.00 84.75 89 LEU A O 1
ATOM 700 N N . THR A 1 90 ? -10.897 -3.105 11.352 1.00 87.75 90 THR A N 1
ATOM 701 C CA . THR A 1 90 ? -11.162 -3.067 12.794 1.00 87.75 90 THR A CA 1
ATOM 702 C C . THR A 1 90 ? -10.399 -1.922 13.460 1.00 87.75 90 THR A C 1
ATOM 704 O O . THR A 1 90 ? -9.421 -1.424 12.894 1.00 87.75 90 THR A O 1
ATOM 707 N N . PRO A 1 91 ? -10.734 -1.530 14.703 1.00 87.44 91 PRO A N 1
ATOM 708 C CA . PRO A 1 91 ? -9.957 -0.531 15.438 1.00 87.44 91 PRO A CA 1
ATOM 709 C C . PRO A 1 91 ? -8.479 -0.917 15.638 1.00 87.44 91 PRO A C 1
ATOM 711 O O . PRO A 1 91 ? -7.635 -0.046 15.849 1.00 87.44 91 PRO A O 1
ATOM 714 N N . GLU A 1 92 ? -8.124 -2.203 15.537 1.00 85.81 92 GLU A N 1
ATOM 715 C CA . GLU A 1 92 ? -6.731 -2.667 15.615 1.00 85.81 92 GLU A CA 1
ATOM 716 C C . GLU A 1 92 ? -5.887 -2.251 14.397 1.00 85.81 92 GLU A C 1
ATOM 718 O O . GLU A 1 92 ? -4.655 -2.113 14.502 1.00 85.81 92 GLU A O 1
ATOM 723 N N . ASP A 1 93 ? -6.548 -2.016 13.260 1.00 85.44 93 ASP A N 1
ATOM 724 C CA . ASP A 1 93 ? -5.955 -1.530 12.013 1.00 85.44 93 ASP A CA 1
ATOM 725 C C . ASP A 1 93 ? -5.693 -0.021 12.028 1.00 85.44 93 ASP A C 1
ATOM 727 O O . ASP A 1 93 ? -4.953 0.489 11.183 1.00 85.44 93 ASP A O 1
ATOM 731 N N . ASN A 1 94 ? -6.222 0.693 13.026 1.00 87.25 94 ASN A N 1
ATOM 732 C CA . ASN A 1 94 ? -5.968 2.113 13.206 1.00 87.25 94 ASN A CA 1
ATOM 733 C C . ASN A 1 94 ? -4.466 2.392 13.381 1.00 87.25 94 ASN A C 1
ATOM 735 O O . ASN A 1 94 ? -3.759 1.736 14.158 1.00 87.25 94 ASN A O 1
ATOM 739 N N . GLY A 1 95 ? -3.977 3.381 12.636 1.00 86.50 95 GLY A N 1
ATOM 740 C CA . GLY A 1 95 ? -2.574 3.772 12.599 1.00 86.50 95 GLY A CA 1
ATOM 741 C C . GLY A 1 95 ? -1.677 2.885 11.732 1.00 86.50 95 GLY A C 1
ATOM 742 O O . GLY A 1 95 ? -0.487 3.192 11.628 1.00 86.50 95 GLY A O 1
ATOM 743 N N . ARG A 1 96 ? -2.199 1.820 11.099 1.00 88.06 96 ARG A N 1
ATOM 744 C CA . ARG A 1 96 ? -1.437 1.037 10.112 1.00 88.06 96 ARG A CA 1
ATOM 745 C C . ARG A 1 96 ? -1.190 1.854 8.847 1.00 88.06 96 ARG A C 1
ATOM 747 O O . ARG A 1 96 ? -2.058 2.595 8.400 1.00 88.06 96 ARG A O 1
ATOM 754 N N . TRP A 1 97 ? -0.024 1.692 8.246 1.00 87.81 97 TRP A N 1
ATOM 755 C CA . TRP A 1 97 ? 0.334 2.251 6.954 1.00 87.81 97 TRP A CA 1
ATOM 756 C C . TRP A 1 97 ? -0.050 1.278 5.851 1.00 87.81 97 TRP A C 1
ATOM 758 O O . TRP A 1 97 ? 0.394 0.137 5.827 1.00 87.81 97 TRP A O 1
ATOM 768 N N . LEU A 1 98 ? -0.893 1.736 4.938 1.00 87.50 98 LEU A N 1
ATOM 769 C CA . LEU A 1 98 ? -1.143 1.090 3.664 1.00 87.50 98 LEU A CA 1
ATOM 770 C C . LEU A 1 98 ? -0.078 1.555 2.686 1.00 87.50 98 LEU A C 1
ATOM 772 O O . LEU A 1 98 ? -0.084 2.719 2.285 1.00 87.50 98 LEU A O 1
ATOM 776 N N . THR A 1 99 ? 0.814 0.647 2.312 1.00 87.88 99 THR A N 1
ATOM 777 C CA . THR A 1 99 ? 1.962 0.943 1.461 1.00 87.88 99 THR A CA 1
ATOM 778 C C . THR A 1 99 ? 1.856 0.198 0.140 1.00 87.88 99 THR A C 1
ATOM 780 O O . THR A 1 99 ? 1.562 -0.995 0.097 1.00 87.88 99 THR A O 1
ATOM 783 N N . CYS A 1 100 ? 2.104 0.934 -0.936 1.00 87.25 100 CYS A N 1
ATOM 784 C CA . CYS A 1 100 ? 2.248 0.456 -2.301 1.00 87.25 100 CYS A CA 1
ATOM 785 C C . CYS A 1 100 ? 3.719 0.607 -2.680 1.00 87.25 100 CYS A C 1
ATOM 787 O O . CYS A 1 100 ? 4.246 1.721 -2.696 1.00 87.25 100 CYS A O 1
ATOM 789 N N . GLU A 1 101 ? 4.383 -0.515 -2.929 1.00 88.31 101 GLU A N 1
ATOM 790 C CA . GLU A 1 101 ? 5.788 -0.600 -3.307 1.00 88.31 101 GLU A CA 1
ATOM 791 C C . GLU A 1 101 ? 5.889 -1.062 -4.761 1.00 88.31 101 GLU A C 1
ATOM 793 O O . GLU A 1 101 ? 5.297 -2.064 -5.157 1.00 88.31 101 GLU A O 1
ATOM 798 N N . ALA A 1 102 ? 6.649 -0.315 -5.557 1.00 88.12 102 ALA A N 1
ATOM 799 C CA . ALA A 1 102 ? 7.003 -0.669 -6.919 1.00 88.12 102 ALA A CA 1
ATOM 800 C C . ALA A 1 102 ? 8.506 -0.939 -6.995 1.00 88.12 102 ALA A C 1
ATOM 802 O O . ALA A 1 102 ? 9.317 -0.072 -6.646 1.00 88.12 102 ALA A O 1
ATOM 803 N N . ASP A 1 103 ? 8.868 -2.125 -7.475 1.00 86.19 103 ASP A N 1
ATOM 804 C CA . ASP A 1 103 ? 10.238 -2.626 -7.476 1.00 86.19 103 ASP A CA 1
ATOM 805 C C . ASP A 1 103 ? 10.727 -2.954 -8.899 1.00 86.19 103 ASP A C 1
ATOM 807 O O . ASP A 1 103 ? 10.051 -3.633 -9.675 1.00 86.19 103 ASP A O 1
ATOM 811 N N . LEU A 1 104 ? 11.918 -2.455 -9.251 1.00 76.81 104 LEU A N 1
ATOM 812 C CA . LEU A 1 104 ? 12.649 -2.797 -10.480 1.00 76.81 104 LEU A CA 1
ATOM 813 C C . LEU A 1 104 ? 13.898 -3.653 -10.228 1.00 76.81 104 LEU A C 1
ATOM 815 O O . LEU A 1 104 ? 14.624 -3.954 -11.175 1.00 76.81 104 LEU A O 1
ATOM 819 N N . THR A 1 105 ? 14.167 -4.066 -8.988 1.00 69.25 105 THR A N 1
ATOM 820 C CA . THR A 1 105 ? 15.367 -4.830 -8.602 1.00 69.25 105 THR A CA 1
ATOM 821 C C . THR A 1 105 ? 15.532 -6.125 -9.382 1.00 69.25 105 THR A C 1
ATOM 823 O O . THR A 1 105 ? 16.665 -6.501 -9.677 1.00 69.25 105 THR A O 1
ATOM 826 N N . LYS A 1 106 ? 14.434 -6.786 -9.772 1.00 64.75 106 LYS A N 1
ATOM 827 C CA . LYS A 1 106 ? 14.495 -7.994 -10.607 1.00 64.75 106 LYS A CA 1
ATOM 828 C C . LYS A 1 106 ? 14.862 -7.721 -12.067 1.00 64.75 106 LYS A C 1
ATOM 830 O O . LYS A 1 106 ? 15.175 -8.663 -12.786 1.00 64.75 106 LYS A O 1
ATOM 835 N N . ALA A 1 107 ? 14.818 -6.463 -12.507 1.00 59.47 107 ALA A N 1
ATOM 836 C CA . ALA A 1 107 ? 14.903 -6.107 -13.913 1.00 59.47 107 ALA A CA 1
ATOM 837 C C . ALA A 1 107 ? 16.081 -5.182 -14.267 1.00 59.47 107 ALA A C 1
ATOM 839 O O . ALA A 1 107 ? 16.638 -5.358 -15.340 1.00 59.47 107 ALA A O 1
ATOM 840 N N . GLU A 1 108 ? 16.489 -4.242 -13.401 1.00 54.44 108 GLU A N 1
ATOM 841 C CA . GLU A 1 108 ? 17.758 -3.494 -13.508 1.00 54.44 108 GLU A CA 1
ATOM 842 C C . GLU A 1 108 ? 17.937 -2.530 -12.314 1.00 54.44 108 GLU A C 1
ATOM 844 O O . GLU A 1 108 ? 17.213 -1.542 -12.203 1.00 54.44 108 GLU A O 1
ATOM 849 N N . LYS A 1 109 ? 18.962 -2.766 -11.474 1.00 57.00 109 LYS A N 1
ATOM 850 C CA . LYS A 1 109 ? 19.384 -1.929 -10.322 1.00 57.00 109 LYS A CA 1
ATOM 851 C C . LYS A 1 109 ? 18.309 -1.663 -9.250 1.00 57.00 109 LYS A C 1
ATOM 853 O O . LYS A 1 109 ? 17.107 -1.692 -9.468 1.00 57.00 109 LYS A O 1
ATOM 858 N N . THR A 1 110 ? 18.781 -1.394 -8.034 1.00 58.16 110 THR A N 1
ATOM 859 C CA . THR A 1 110 ? 17.998 -1.277 -6.793 1.00 58.16 110 THR A CA 1
ATOM 860 C C . THR A 1 110 ? 17.120 -0.022 -6.734 1.00 58.16 110 THR A C 1
ATOM 862 O O . THR A 1 110 ? 17.346 0.868 -5.919 1.00 58.16 110 THR A O 1
ATOM 865 N N . ILE A 1 111 ? 16.133 0.089 -7.623 1.00 74.12 111 ILE A N 1
ATOM 866 C CA . ILE A 1 111 ? 15.175 1.196 -7.643 1.00 74.12 111 ILE A CA 1
ATOM 867 C C . ILE A 1 111 ? 13.846 0.685 -7.101 1.00 74.12 111 ILE A C 1
ATOM 869 O O . ILE A 1 111 ? 13.093 0.013 -7.804 1.00 74.12 111 ILE A O 1
ATOM 873 N N . LYS A 1 112 ? 13.567 1.059 -5.855 1.00 82.69 112 LYS A N 1
ATOM 874 C CA . LYS A 1 112 ? 12.262 0.913 -5.213 1.00 82.69 112 LYS A CA 1
ATOM 875 C C . LYS A 1 112 ? 11.628 2.294 -5.092 1.00 82.69 112 LYS A C 1
ATOM 877 O O . LYS A 1 112 ? 12.300 3.253 -4.709 1.00 82.69 112 LYS A O 1
ATOM 882 N N . LYS A 1 113 ? 10.346 2.409 -5.427 1.00 86.50 113 LYS A N 1
ATOM 883 C CA . LYS A 1 113 ? 9.519 3.572 -5.081 1.00 86.50 113 LYS A CA 1
ATOM 884 C C . LYS A 1 113 ? 8.363 3.096 -4.225 1.00 86.50 113 LYS A C 1
ATOM 886 O O . LYS A 1 113 ? 7.790 2.052 -4.505 1.00 86.50 113 LYS A O 1
ATOM 891 N N . LEU A 1 114 ? 8.021 3.881 -3.214 1.00 89.00 114 LEU A N 1
ATOM 892 C CA . LEU A 1 114 ? 6.905 3.593 -2.328 1.00 89.00 114 LEU A CA 1
ATOM 893 C C . LEU A 1 114 ? 6.024 4.824 -2.153 1.00 89.00 114 LEU A C 1
ATOM 895 O O . LEU A 1 114 ? 6.499 5.959 -2.231 1.00 89.00 114 LEU A O 1
ATOM 899 N N . ILE A 1 115 ? 4.742 4.575 -1.934 1.00 87.19 115 ILE A N 1
ATOM 900 C CA . ILE A 1 115 ? 3.750 5.563 -1.528 1.00 87.19 115 ILE A CA 1
ATOM 901 C C . ILE A 1 115 ? 2.883 4.933 -0.442 1.00 87.19 115 ILE A C 1
ATOM 903 O O . ILE A 1 115 ? 2.493 3.769 -0.554 1.00 87.19 115 ILE A O 1
ATOM 907 N N . SER A 1 116 ? 2.588 5.704 0.602 1.00 88.06 116 SER A N 1
ATOM 908 C CA . SER A 1 116 ? 1.873 5.197 1.769 1.00 88.06 116 SER A CA 1
ATOM 909 C C . SER A 1 116 ? 0.779 6.156 2.219 1.00 88.06 116 SER A C 1
ATOM 911 O O . SER A 1 116 ? 0.937 7.375 2.139 1.00 88.06 116 SER A O 1
ATOM 913 N N . LYS A 1 117 ? -0.317 5.593 2.729 1.00 87.50 117 LYS A N 1
ATOM 914 C CA . LYS A 1 117 ? -1.372 6.315 3.449 1.00 87.50 117 LYS A CA 1
ATOM 915 C C . LYS A 1 117 ? -1.626 5.632 4.789 1.00 87.50 117 LYS A C 1
ATOM 917 O O . LYS A 1 117 ? -1.669 4.409 4.851 1.00 87.50 117 LYS A O 1
ATOM 922 N N . GLN A 1 118 ? -1.794 6.399 5.858 1.00 88.50 118 GLN A N 1
ATOM 923 C CA . GLN A 1 118 ? -2.099 5.842 7.175 1.00 88.50 118 GLN A CA 1
ATOM 924 C C . GLN A 1 118 ? -3.607 5.609 7.320 1.00 88.50 118 GLN A C 1
ATOM 926 O O . GLN A 1 118 ? -4.407 6.464 6.955 1.00 88.50 118 GLN A O 1
ATOM 931 N N . LEU A 1 119 ? -4.017 4.466 7.855 1.00 87.38 119 LEU A N 1
ATOM 932 C CA . LEU A 1 119 ? -5.417 4.188 8.149 1.00 87.38 119 LEU A CA 1
ATOM 933 C C . LEU A 1 119 ? -5.840 4.901 9.431 1.00 87.38 119 LEU A C 1
ATOM 935 O O . LEU A 1 119 ? -5.169 4.795 10.460 1.00 87.38 119 LEU A O 1
ATOM 939 N N . TYR A 1 120 ? -6.976 5.584 9.362 1.00 87.31 120 TYR A N 1
ATOM 940 C CA . TYR A 1 120 ? -7.676 6.127 10.515 1.00 87.31 120 TYR A CA 1
ATOM 941 C C . TYR A 1 120 ? -9.041 5.447 10.612 1.00 87.31 120 TYR A C 1
ATOM 943 O O . TYR A 1 120 ? -9.850 5.595 9.704 1.00 87.31 120 TYR A O 1
ATOM 951 N N . ILE A 1 121 ? -9.275 4.660 11.662 1.00 87.00 121 ILE A N 1
ATOM 952 C CA . ILE A 1 121 ? -10.534 3.920 11.829 1.00 87.00 121 ILE A CA 1
ATOM 953 C C . ILE A 1 121 ? -11.432 4.665 12.815 1.00 87.00 121 ILE A C 1
ATOM 955 O O . ILE A 1 121 ? -11.090 4.814 13.989 1.00 87.00 121 ILE A O 1
ATOM 959 N N . GLU A 1 122 ? -12.577 5.127 12.328 1.00 84.81 122 GLU A N 1
ATOM 960 C CA . GLU A 1 122 ? -13.625 5.765 13.115 1.00 84.81 122 GLU A CA 1
ATOM 961 C C . GLU A 1 122 ? -14.561 4.694 13.693 1.00 84.81 122 GLU A C 1
ATOM 963 O O . GLU A 1 122 ? -15.135 3.883 12.960 1.00 84.81 122 GLU A O 1
ATOM 968 N N . CYS A 1 123 ? -14.719 4.685 15.019 1.00 79.38 123 CYS A N 1
ATOM 969 C CA . CYS A 1 123 ? -15.717 3.849 15.681 1.00 79.38 123 CYS A CA 1
ATOM 970 C C . CYS A 1 123 ? -17.126 4.371 15.361 1.00 79.38 123 CYS A C 1
ATOM 972 O O . CYS A 1 123 ? -17.348 5.584 15.376 1.00 79.38 123 CYS A O 1
ATOM 974 N N . LYS A 1 124 ? -18.066 3.458 15.095 1.00 64.50 124 LYS A N 1
ATOM 975 C CA . LYS A 1 124 ? -19.496 3.783 14.977 1.00 64.50 124 LYS A CA 1
ATOM 976 C C . LYS A 1 124 ? -20.146 4.089 16.320 1.00 64.50 124 LYS A C 1
ATOM 978 O O . LYS A 1 124 ? -19.737 3.469 17.327 1.00 64.50 124 LYS A O 1
#

Foldseek 3Di:
DWDDKDKDWPPCVAWDCDPVHNLATEHEAQAKTKMKIAIADPPQWDKFKFKAAPNPDTDGFDDDDDDDDCAPDPPDHGSDMDIGMDGGDHPVLAQIKTKMWTACVVPDDGDIDMRIGGYHYDYD

Organism: NCBI:txid1234261

Secondary structure (DSSP, 8-state):
---EEEEEES-TTT-EEETTEEEEEEEETT--EEEEEEEE-SSPPEEEEEEESTTT--EEPP---PPPPS-SBTTB--SEEEEEEE-S--GGGTT-EEEEEEE-TTTSSS-EEEEEEEEEEEP-

Sequence (124 aa):
PIKNIYLANLNPLRARETTNCPNCLSMIDGESLDVYCGADGYPKPEIDVYLDKNSTSRLVLSIAGVKKPDTINDLFKPSSYEAYRIERLTPEDNGRWLTCEADLTKAEKTIKKLISKQLYIECK

Radius of gyration: 14.44 Å; chains: 1; bounding box: 39×29×34 Å